Protein AF-A0A1V4W5K0-F1 (afdb_monomer_lite)

Structure (mmCIF, N/CA/C/O backbone):
data_AF-A0A1V4W5K0-F1
#
_entry.id   AF-A0A1V4W5K0-F1
#
loop_
_atom_site.group_PDB
_atom_site.id
_atom_site.type_symbol
_atom_site.label_atom_id
_atom_site.label_alt_id
_atom_site.label_comp_id
_atom_site.label_asym_id
_atom_site.label_entity_id
_atom_site.label_seq_id
_atom_site.pdbx_PDB_ins_code
_atom_site.Cartn_x
_atom_site.Cartn_y
_atom_site.Cartn_z
_atom_site.occupancy
_atom_site.B_iso_or_equiv
_atom_site.auth_seq_id
_atom_site.auth_comp_id
_atom_site.auth_asym_id
_atom_site.auth_atom_id
_atom_site.pdbx_PDB_model_num
ATOM 1 N N . MET A 1 1 ? 18.156 6.419 -8.831 1.00 57.69 1 MET A N 1
ATOM 2 C CA . MET A 1 1 ? 17.183 7.490 -8.536 1.00 57.69 1 MET A CA 1
ATOM 3 C C . MET A 1 1 ? 16.417 7.040 -7.308 1.00 57.69 1 MET A C 1
ATOM 5 O O . MET A 1 1 ? 16.128 5.853 -7.232 1.00 57.69 1 MET A O 1
ATOM 9 N N . MET A 1 2 ? 16.221 7.918 -6.327 1.00 70.12 2 MET A N 1
ATOM 10 C CA . MET A 1 2 ? 15.500 7.585 -5.093 1.00 70.12 2 MET A CA 1
ATOM 11 C C . MET A 1 2 ? 14.003 7.709 -5.354 1.00 70.12 2 MET A C 1
ATOM 13 O O . MET A 1 2 ? 13.597 8.626 -6.073 1.00 70.12 2 MET A O 1
ATOM 17 N N . ALA A 1 3 ? 13.212 6.807 -4.782 1.00 80.69 3 ALA A N 1
ATOM 18 C CA . ALA A 1 3 ? 11.770 6.850 -4.944 1.00 80.69 3 ALA A CA 1
ATOM 19 C C . ALA A 1 3 ? 11.178 8.131 -4.357 1.00 80.69 3 ALA A C 1
ATOM 21 O O . ALA A 1 3 ? 11.663 8.652 -3.350 1.00 80.69 3 ALA A O 1
ATOM 22 N N . LYS A 1 4 ? 10.103 8.635 -4.960 1.00 86.44 4 LYS A N 1
ATOM 23 C CA . LYS A 1 4 ? 9.384 9.799 -4.442 1.00 86.44 4 LYS A CA 1
ATOM 24 C C . LYS A 1 4 ? 8.177 9.349 -3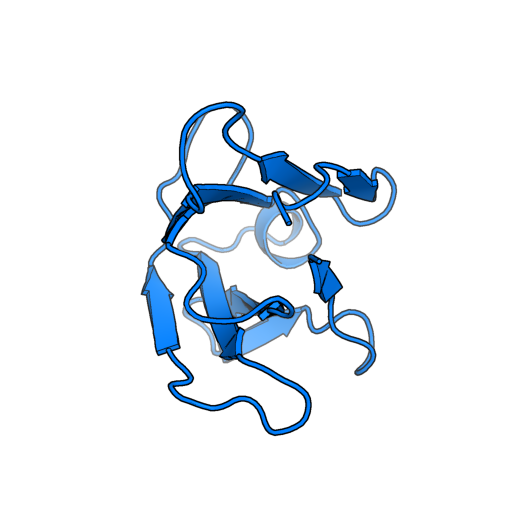.626 1.00 86.44 4 LYS A C 1
ATOM 26 O O . LYS A 1 4 ? 7.273 8.698 -4.146 1.00 86.44 4 LYS A O 1
ATOM 31 N N . GLY A 1 5 ? 8.137 9.746 -2.355 1.00 94.06 5 GLY A N 1
ATOM 32 C CA . GLY A 1 5 ? 6.952 9.562 -1.516 1.00 94.06 5 GLY A CA 1
ATOM 33 C C . GLY A 1 5 ? 5.746 10.366 -2.020 1.00 94.06 5 GLY A C 1
ATOM 34 O O . GLY A 1 5 ? 5.901 11.444 -2.602 1.00 94.06 5 GLY A O 1
ATOM 35 N N . TRP A 1 6 ? 4.539 9.846 -1.801 1.00 97.62 6 TRP A N 1
ATOM 36 C CA . TRP A 1 6 ? 3.276 10.461 -2.221 1.00 97.62 6 TRP A CA 1
ATOM 37 C C . TRP A 1 6 ? 2.092 9.961 -1.383 1.00 97.62 6 TRP A C 1
ATOM 39 O O . TRP A 1 6 ? 2.204 8.988 -0.640 1.00 97.62 6 TRP A O 1
ATOM 49 N N . ASN A 1 7 ? 0.944 10.633 -1.511 1.00 97.69 7 ASN A N 1
ATOM 50 C CA . ASN A 1 7 ? -0.290 10.294 -0.803 1.00 97.69 7 ASN A CA 1
ATOM 51 C C . ASN A 1 7 ? -1.493 10.298 -1.754 1.00 97.69 7 ASN A C 1
ATOM 53 O O . ASN A 1 7 ? -1.679 11.250 -2.510 1.00 97.69 7 ASN A O 1
ATOM 57 N N . ASP A 1 8 ? -2.333 9.272 -1.657 1.00 97.94 8 ASP A N 1
ATOM 58 C CA . ASP A 1 8 ? -3.692 9.216 -2.192 1.00 97.94 8 ASP A CA 1
ATOM 59 C C . ASP A 1 8 ? -4.663 9.266 -1.004 1.00 97.94 8 ASP A C 1
ATOM 61 O O . ASP A 1 8 ? -5.088 8.248 -0.448 1.00 97.94 8 ASP A O 1
ATOM 65 N N . PHE A 1 9 ? -4.976 10.489 -0.565 1.00 95.62 9 PHE A N 1
ATOM 66 C CA . PHE A 1 9 ? -5.822 10.727 0.608 1.00 95.62 9 PHE A CA 1
ATOM 67 C C . PHE A 1 9 ? -7.239 10.174 0.439 1.00 95.62 9 PHE A C 1
ATOM 69 O O . PHE A 1 9 ? -7.854 9.747 1.416 1.00 95.62 9 PHE A O 1
ATOM 76 N N . GLN A 1 10 ? -7.758 10.162 -0.791 1.00 97.56 10 GLN A N 1
ATOM 77 C CA . GLN A 1 10 ? -9.110 9.690 -1.065 1.00 97.56 10 GLN A CA 1
ATOM 78 C C . GLN A 1 10 ? -9.210 8.174 -0.875 1.00 97.56 10 GLN A C 1
ATOM 80 O O . GLN A 1 10 ? -10.199 7.683 -0.322 1.00 97.56 10 GLN A O 1
ATOM 85 N N . LYS A 1 11 ? -8.181 7.432 -1.299 1.00 98.00 11 LYS A N 1
ATOM 86 C CA . LYS A 1 11 ? -8.123 5.971 -1.160 1.00 98.00 11 LYS A CA 1
ATOM 87 C C . LYS A 1 11 ? -7.429 5.498 0.116 1.00 98.00 11 LYS A C 1
ATOM 89 O O . LYS A 1 11 ? -7.492 4.314 0.424 1.00 98.00 11 LYS A O 1
ATOM 94 N N . GLY A 1 12 ? -6.838 6.403 0.894 1.00 98.19 12 GLY A N 1
ATOM 95 C CA . GLY A 1 12 ? -6.172 6.073 2.152 1.00 98.19 12 GLY A CA 1
ATOM 96 C C . GLY A 1 12 ? -4.851 5.335 1.946 1.00 98.19 12 GLY A C 1
ATOM 97 O O . GLY A 1 12 ? -4.554 4.417 2.708 1.00 98.19 12 GLY A O 1
ATOM 98 N N . VAL A 1 13 ? -4.084 5.712 0.920 1.00 98.69 13 VAL A N 1
ATOM 99 C CA . VAL A 1 13 ? -2.764 5.136 0.620 1.00 98.69 13 VAL A CA 1
ATOM 100 C C . VAL A 1 13 ? -1.694 6.207 0.774 1.00 98.69 13 VAL A C 1
ATOM 102 O O . VAL A 1 13 ? -1.821 7.303 0.236 1.00 98.69 13 VAL A O 1
ATOM 105 N N . GLU A 1 14 ? -0.623 5.889 1.485 1.00 98.44 14 GLU A N 1
ATOM 106 C CA . GLU A 1 14 ? 0.547 6.752 1.634 1.00 98.44 14 GLU A CA 1
ATOM 107 C C . GLU A 1 14 ? 1.816 5.941 1.383 1.00 98.44 14 GLU A C 1
ATOM 109 O O . GLU A 1 14 ? 1.978 4.835 1.900 1.00 98.44 14 GLU A O 1
ATOM 114 N N . VAL A 1 15 ? 2.735 6.515 0.612 1.00 98.06 15 VAL A N 1
ATOM 115 C CA . VAL A 1 15 ? 4.072 5.980 0.375 1.00 98.06 15 VAL A CA 1
ATOM 116 C C . VAL A 1 15 ? 5.089 6.974 0.906 1.00 98.06 15 VAL A C 1
ATOM 118 O O . VAL A 1 15 ? 5.156 8.118 0.458 1.00 98.06 15 VAL A O 1
ATOM 121 N N . LYS A 1 16 ? 5.922 6.521 1.839 1.00 96.25 16 LYS A N 1
ATOM 122 C CA . LYS A 1 16 ? 7.092 7.261 2.317 1.00 96.25 16 LYS A CA 1
ATOM 123 C C . LYS A 1 16 ? 8.345 6.627 1.746 1.00 96.25 16 LYS A C 1
ATOM 125 O O . LYS A 1 16 ? 8.514 5.417 1.868 1.00 96.25 16 LYS A O 1
ATOM 130 N N . ALA A 1 17 ? 9.214 7.433 1.154 1.00 94.62 17 ALA A N 1
ATOM 131 C CA . ALA A 1 17 ? 10.518 6.985 0.689 1.00 94.62 17 ALA A CA 1
ATOM 132 C C . ALA A 1 17 ? 11.607 7.374 1.690 1.00 94.62 17 ALA A C 1
ATOM 134 O O . ALA A 1 17 ? 11.498 8.400 2.360 1.00 94.62 17 ALA A O 1
ATOM 135 N N . SER A 1 18 ? 12.628 6.530 1.808 1.00 92.00 18 SER A N 1
ATOM 136 C CA . SER A 1 18 ? 13.836 6.833 2.570 1.00 92.00 18 SER A CA 1
ATOM 137 C C . SER A 1 18 ? 14.729 7.796 1.786 1.00 92.00 18 SER A C 1
ATOM 139 O O . SER A 1 18 ? 14.958 7.600 0.595 1.00 92.00 18 SER A O 1
ATOM 141 N N . ASP A 1 19 ? 15.290 8.800 2.462 1.00 88.00 19 ASP A N 1
ATOM 142 C CA . ASP A 1 19 ? 16.266 9.727 1.866 1.00 88.00 19 ASP A CA 1
ATOM 143 C C . ASP A 1 19 ? 17.663 9.099 1.708 1.00 88.00 19 ASP A C 1
ATOM 145 O O . ASP A 1 19 ? 18.528 9.656 1.033 1.00 88.00 19 ASP A O 1
ATOM 149 N N . TYR A 1 20 ? 17.893 7.929 2.317 1.00 87.50 20 TYR A N 1
ATOM 150 C CA . TYR A 1 20 ? 19.218 7.302 2.424 1.00 87.50 20 TYR A CA 1
ATOM 151 C C . TYR A 1 20 ? 19.278 5.866 1.888 1.00 87.50 20 TYR A C 1
ATOM 153 O O . TYR A 1 20 ? 20.366 5.310 1.743 1.00 87.50 20 TYR A O 1
ATOM 161 N N . SER A 1 21 ? 18.134 5.243 1.599 1.00 89.12 21 SER A N 1
ATOM 162 C CA . SER A 1 21 ? 18.052 3.893 1.033 1.00 89.12 21 SER A CA 1
ATOM 163 C C . SER A 1 21 ? 16.939 3.772 -0.010 1.00 89.12 21 SER A C 1
ATOM 165 O O . SER A 1 21 ? 16.056 4.615 -0.099 1.00 89.12 21 SER A O 1
ATOM 167 N N . ASN A 1 22 ? 16.937 2.671 -0.766 1.00 91.19 22 ASN A N 1
ATOM 168 C CA . ASN A 1 22 ? 15.840 2.311 -1.676 1.00 91.19 22 ASN A CA 1
ATOM 169 C C . ASN A 1 22 ? 14.648 1.672 -0.940 1.00 91.19 22 ASN A C 1
ATOM 171 O O . ASN A 1 22 ? 13.878 0.914 -1.531 1.00 91.19 22 ASN A O 1
ATOM 175 N N . ASP A 1 23 ? 14.527 1.903 0.363 1.00 94.75 23 ASP A N 1
ATOM 176 C CA . ASP A 1 23 ? 13.430 1.361 1.147 1.00 94.75 23 ASP A CA 1
ATOM 177 C C . ASP A 1 23 ? 12.257 2.343 1.117 1.00 94.75 23 ASP A C 1
ATOM 179 O O . ASP A 1 23 ? 12.425 3.560 1.246 1.00 94.75 23 ASP A O 1
ATOM 183 N N . ILE A 1 24 ? 11.055 1.799 0.970 1.00 96.88 24 ILE A N 1
ATOM 184 C CA . ILE A 1 24 ? 9.810 2.552 1.056 1.00 96.88 24 ILE A CA 1
ATOM 185 C C . ILE A 1 24 ? 8.905 1.940 2.115 1.00 96.88 24 ILE A C 1
ATOM 187 O O . ILE A 1 24 ? 8.895 0.728 2.337 1.00 96.88 24 ILE A O 1
ATOM 191 N N . THR A 1 25 ? 8.109 2.784 2.753 1.00 97.81 25 THR A N 1
ATOM 192 C CA . THR A 1 25 ? 7.066 2.370 3.684 1.00 97.81 25 THR A CA 1
ATOM 193 C C . THR A 1 25 ? 5.713 2.697 3.078 1.00 97.81 25 THR A C 1
ATOM 195 O O . THR A 1 25 ? 5.401 3.862 2.835 1.00 97.81 25 THR A O 1
ATOM 198 N N . ILE A 1 26 ? 4.911 1.660 2.853 1.00 98.50 26 ILE A N 1
ATOM 199 C CA . ILE A 1 26 ? 3.539 1.765 2.362 1.00 98.50 26 ILE A CA 1
ATOM 200 C C . ILE A 1 26 ? 2.604 1.685 3.562 1.00 98.50 26 ILE A C 1
ATOM 202 O O . ILE A 1 26 ? 2.662 0.729 4.338 1.00 98.50 26 ILE A O 1
ATOM 206 N N . CYS A 1 27 ? 1.750 2.693 3.701 1.00 98.62 27 CYS A N 1
ATOM 207 C CA . CYS A 1 27 ? 0.709 2.783 4.714 1.00 98.62 27 CYS A CA 1
ATOM 208 C C . CYS A 1 27 ? -0.660 2.718 4.031 1.00 98.62 27 CYS A C 1
ATOM 210 O O . CYS A 1 27 ? -0.903 3.423 3.050 1.00 98.62 27 CYS A O 1
ATOM 212 N N . TYR A 1 28 ? -1.556 1.893 4.563 1.00 98.75 28 TYR A N 1
ATOM 213 C CA . TYR A 1 28 ? -2.885 1.657 4.020 1.00 98.75 28 TYR A CA 1
ATOM 214 C C . TYR A 1 28 ? -3.958 1.767 5.102 1.00 98.75 28 TYR A C 1
ATOM 216 O O . TYR A 1 28 ? -3.993 0.998 6.062 1.00 98.75 28 TYR A O 1
ATOM 224 N N . ASN A 1 29 ? -4.879 2.701 4.916 1.00 98.38 29 ASN A N 1
ATOM 225 C CA . ASN A 1 29 ? -6.097 2.854 5.704 1.00 98.38 29 ASN A CA 1
ATOM 226 C C . ASN A 1 29 ? -7.304 3.041 4.766 1.00 98.38 29 ASN A C 1
ATOM 228 O O . ASN A 1 29 ? -8.125 3.948 4.932 1.00 98.38 29 ASN A O 1
ATOM 232 N N . GLY A 1 30 ? -7.335 2.230 3.705 1.00 98.38 30 GLY A N 1
ATOM 233 C CA . GLY A 1 30 ? -8.299 2.318 2.614 1.00 98.38 30 GLY A CA 1
ATOM 234 C C . GLY A 1 30 ? -9.528 1.430 2.788 1.00 98.38 30 GLY A C 1
ATOM 235 O O . GLY A 1 30 ? -9.977 1.165 3.905 1.00 98.38 30 GLY A O 1
ATOM 236 N N . LEU A 1 31 ? -10.086 0.993 1.657 1.00 98.50 31 LEU A N 1
ATOM 237 C CA . LEU A 1 31 ? -11.338 0.242 1.560 1.00 98.50 31 LEU A CA 1
ATOM 238 C C . LEU A 1 31 ? -11.401 -0.967 2.503 1.00 98.50 31 LEU A C 1
ATOM 240 O O . LEU A 1 31 ? -12.328 -1.057 3.304 1.00 98.50 31 LEU A O 1
ATOM 244 N N . LEU A 1 32 ? -10.423 -1.872 2.443 1.00 98.56 32 LEU A N 1
ATOM 245 C CA . LEU A 1 32 ? -10.434 -3.116 3.220 1.00 98.56 32 LEU A CA 1
ATOM 246 C C . LEU A 1 32 ? -10.308 -2.831 4.721 1.00 98.56 32 LEU A C 1
ATOM 248 O O . LEU A 1 32 ? -11.042 -3.391 5.532 1.00 98.56 32 LEU A O 1
ATOM 252 N N . ALA A 1 33 ? -9.432 -1.890 5.091 1.00 97.62 33 ALA A N 1
ATOM 253 C CA . ALA A 1 33 ? -9.248 -1.478 6.481 1.00 97.62 33 ALA A CA 1
ATOM 254 C C . ALA A 1 33 ? -10.541 -0.889 7.070 1.00 97.62 33 ALA A C 1
ATOM 256 O O . ALA A 1 33 ? -10.941 -1.246 8.178 1.00 97.62 33 ALA A O 1
ATOM 257 N N . LYS A 1 34 ? -11.226 -0.033 6.302 1.00 97.69 34 LYS A N 1
ATOM 258 C CA . LYS A 1 34 ? -12.513 0.574 6.677 1.00 97.69 34 LYS A CA 1
ATOM 259 C C . LYS A 1 34 ? -13.674 -0.420 6.664 1.00 97.69 34 LYS A C 1
ATOM 261 O O . LYS A 1 34 ? -14.650 -0.205 7.373 1.00 97.69 34 LYS A O 1
ATOM 266 N N . SER A 1 35 ? -13.552 -1.503 5.902 1.00 97.88 35 SER A N 1
ATOM 267 C CA . SER A 1 35 ? -14.540 -2.587 5.840 1.00 97.88 35 SER A CA 1
ATOM 268 C C . SER A 1 35 ? -14.366 -3.622 6.956 1.00 97.88 35 SER A C 1
ATOM 270 O O . SER A 1 35 ? -15.091 -4.610 6.990 1.00 97.88 35 SER A O 1
ATOM 272 N N . GLY A 1 36 ? -13.433 -3.399 7.887 1.00 96.94 36 GLY A N 1
ATOM 273 C CA . GLY A 1 36 ? -13.257 -4.254 9.058 1.00 96.94 36 GLY A CA 1
ATOM 274 C C . GLY A 1 36 ? -12.341 -5.455 8.837 1.00 96.94 36 GLY A C 1
ATOM 275 O O . GLY A 1 36 ? -12.415 -6.396 9.622 1.00 96.94 36 GLY A O 1
ATOM 276 N N . ALA A 1 37 ? -11.468 -5.425 7.821 1.00 98.06 37 ALA A N 1
ATOM 277 C CA . ALA A 1 37 ? -10.467 -6.471 7.622 1.00 98.06 37 ALA A CA 1
ATOM 278 C C . ALA A 1 37 ? -9.658 -6.722 8.912 1.00 98.06 37 ALA A C 1
ATOM 280 O O . ALA A 1 37 ? -9.113 -5.796 9.530 1.00 98.06 37 ALA A O 1
ATOM 281 N N . ASP A 1 38 ? -9.572 -7.988 9.310 1.00 97.69 38 ASP A N 1
ATOM 282 C CA . ASP A 1 38 ? -8.802 -8.449 10.467 1.00 97.69 38 ASP A CA 1
ATOM 283 C C . ASP A 1 38 ? -7.293 -8.474 10.180 1.00 97.69 38 ASP A C 1
ATOM 285 O O . ASP A 1 38 ? -6.496 -8.261 11.091 1.00 97.69 38 ASP A O 1
ATOM 289 N N . GLN A 1 39 ? -6.915 -8.658 8.912 1.00 98.69 39 GLN A N 1
ATOM 290 C CA . GLN A 1 39 ? -5.557 -8.613 8.384 1.00 98.69 39 GLN A CA 1
ATOM 291 C C . GLN A 1 39 ? -5.560 -8.050 6.959 1.00 98.69 39 GLN A C 1
ATOM 293 O O . GLN A 1 39 ? -6.348 -8.480 6.120 1.00 98.69 39 GLN A O 1
ATOM 298 N N . VAL A 1 40 ? -4.618 -7.150 6.663 1.00 98.88 40 VAL A N 1
ATOM 299 C CA . VAL A 1 40 ? -4.337 -6.689 5.292 1.00 98.88 40 VAL A CA 1
ATOM 300 C C . VAL A 1 40 ? -2.960 -7.167 4.842 1.00 98.88 40 VAL A C 1
ATOM 302 O O . VAL A 1 40 ? -2.006 -7.221 5.625 1.00 98.88 40 VAL A O 1
ATOM 305 N N . PHE A 1 41 ? -2.861 -7.522 3.570 1.00 98.88 41 PHE A N 1
ATOM 306 C CA . PHE A 1 41 ? -1.642 -7.913 2.889 1.00 98.88 41 PHE A CA 1
ATOM 307 C C . PHE A 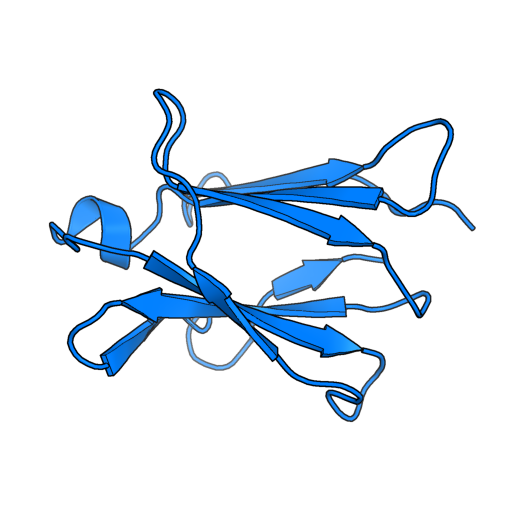1 41 ? -1.332 -6.903 1.789 1.00 98.88 41 PHE A C 1
ATOM 309 O O . PHE A 1 41 ? -2.232 -6.429 1.096 1.00 98.88 41 PHE A O 1
ATOM 316 N N . LEU A 1 42 ? -0.048 -6.619 1.611 1.00 98.88 42 LEU A N 1
ATOM 317 C CA . LEU A 1 42 ? 0.471 -5.889 0.466 1.00 98.88 42 LEU A CA 1
ATOM 318 C C . LEU A 1 42 ? 0.828 -6.912 -0.612 1.00 98.88 42 LEU A C 1
ATOM 320 O O . LEU A 1 42 ? 1.723 -7.729 -0.397 1.00 98.88 42 LEU A O 1
ATOM 324 N N . HIS A 1 43 ? 0.163 -6.851 -1.761 1.00 98.81 43 HIS A N 1
ATOM 325 C CA . HIS A 1 43 ? 0.602 -7.553 -2.960 1.00 98.81 43 HIS A CA 1
ATOM 326 C C . HIS A 1 43 ? 1.387 -6.582 -3.835 1.00 98.81 43 HIS A C 1
ATOM 328 O O . HIS A 1 43 ? 0.881 -5.514 -4.174 1.00 98.81 43 HIS A O 1
ATOM 334 N N . TYR A 1 44 ? 2.626 -6.910 -4.180 1.00 98.62 44 TYR A N 1
ATOM 335 C CA . TYR A 1 44 ? 3.489 -6.013 -4.945 1.00 98.62 44 TYR A CA 1
ATOM 336 C C . TYR A 1 44 ? 4.410 -6.781 -5.883 1.00 98.62 44 TYR A C 1
ATOM 338 O O . TYR A 1 44 ? 4.712 -7.942 -5.631 1.00 98.62 44 TYR A O 1
ATOM 346 N N . GLY A 1 45 ? 4.881 -6.117 -6.937 1.00 98.12 45 GLY A N 1
ATOM 347 C CA . GLY A 1 45 ? 5.878 -6.629 -7.877 1.00 98.12 45 GLY A CA 1
ATOM 348 C C . GLY A 1 45 ? 6.626 -5.495 -8.581 1.00 98.12 45 GLY A C 1
ATOM 349 O O . GLY A 1 45 ? 6.237 -4.327 -8.503 1.00 98.12 45 GLY A O 1
ATOM 350 N N . PHE A 1 46 ? 7.712 -5.832 -9.269 1.00 96.31 46 PHE A N 1
ATOM 351 C CA . PHE A 1 46 ? 8.668 -4.871 -9.826 1.00 96.31 46 PHE A CA 1
ATOM 352 C C . PHE A 1 46 ? 8.561 -4.732 -11.353 1.00 96.31 46 PHE A C 1
ATOM 354 O O . PHE A 1 46 ? 8.282 -5.702 -12.062 1.00 96.31 46 PHE A O 1
ATOM 361 N N . GLY A 1 47 ? 8.819 -3.526 -11.871 1.00 94.25 47 GLY A N 1
ATOM 362 C CA . GLY A 1 47 ? 8.776 -3.230 -13.309 1.00 94.25 47 GLY A CA 1
ATOM 363 C C . GLY A 1 47 ? 7.372 -3.334 -13.917 1.00 94.25 47 GLY A C 1
ATOM 364 O O . GLY A 1 47 ? 6.375 -3.406 -13.208 1.00 94.25 47 GLY A O 1
ATOM 365 N N . ASP A 1 48 ? 7.253 -3.333 -15.243 1.00 92.19 48 ASP A N 1
ATOM 366 C CA . ASP A 1 48 ? 5.941 -3.410 -15.914 1.00 92.19 48 ASP A CA 1
ATOM 367 C C . ASP A 1 48 ? 5.305 -4.811 -15.877 1.00 92.19 48 ASP A C 1
ATOM 369 O O . ASP A 1 48 ? 4.097 -4.949 -16.054 1.00 92.19 48 ASP A O 1
ATOM 373 N N . HIS A 1 49 ? 6.103 -5.839 -15.586 1.00 94.94 49 HIS A N 1
ATOM 374 C CA . HIS A 1 49 ? 5.692 -7.245 -15.626 1.00 94.94 49 HIS A CA 1
ATOM 375 C C . HIS A 1 49 ? 5.487 -7.882 -14.245 1.00 94.94 49 HIS A C 1
ATOM 377 O O . HIS A 1 49 ? 5.386 -9.101 -14.164 1.00 94.94 49 HIS A O 1
ATOM 383 N N . TRP A 1 50 ? 5.421 -7.088 -13.167 1.00 96.50 50 TRP A N 1
ATOM 384 C CA . TRP A 1 50 ? 5.231 -7.598 -11.798 1.00 96.50 50 TRP A CA 1
ATOM 385 C C . TRP A 1 50 ? 6.261 -8.670 -11.395 1.00 96.50 50 TRP A C 1
ATOM 387 O O . TRP A 1 50 ? 5.937 -9.647 -10.724 1.00 96.50 50 TRP A O 1
ATOM 397 N N . MET A 1 51 ? 7.521 -8.487 -11.796 1.00 97.75 51 MET A N 1
ATOM 398 C CA . MET A 1 51 ? 8.607 -9.415 -11.465 1.00 97.75 51 MET A CA 1
ATOM 399 C C . MET A 1 51 ? 8.788 -9.523 -9.946 1.00 97.75 51 MET A C 1
ATOM 401 O O . MET A 1 51 ? 8.518 -8.561 -9.228 1.00 97.75 51 MET A O 1
ATOM 405 N N . ASP A 1 52 ? 9.256 -10.677 -9.461 1.00 96.06 52 ASP A N 1
ATOM 406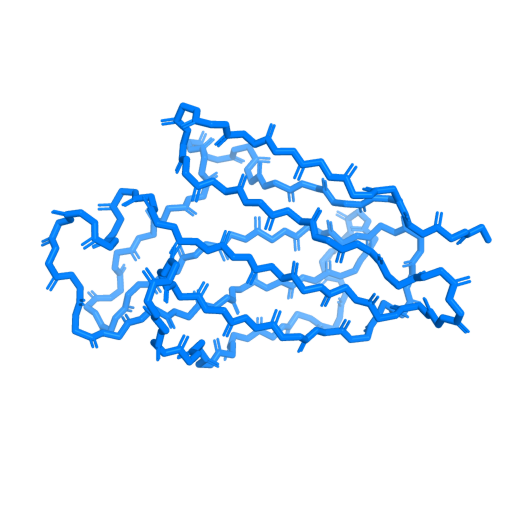 C CA . ASP A 1 52 ? 9.397 -11.008 -8.032 1.00 96.06 52 ASP A CA 1
ATOM 407 C C . ASP A 1 52 ? 8.167 -10.628 -7.186 1.00 96.06 52 ASP A C 1
ATOM 409 O O . ASP A 1 52 ? 8.301 -10.042 -6.106 1.00 96.06 52 ASP A O 1
ATOM 413 N N . SER A 1 53 ? 6.964 -10.925 -7.686 1.00 97.81 53 SER A N 1
ATOM 414 C CA . SER A 1 53 ? 5.740 -10.589 -6.969 1.00 97.81 53 SER A CA 1
ATOM 415 C C . SER A 1 53 ? 5.670 -11.294 -5.613 1.00 97.81 53 SER A C 1
ATOM 417 O O . SER A 1 53 ? 5.896 -12.504 -5.539 1.00 97.81 53 SER A O 1
ATOM 419 N N . SER A 1 54 ? 5.287 -10.570 -4.566 1.00 98.12 54 SER A N 1
ATOM 420 C CA . SER A 1 54 ? 5.042 -11.134 -3.237 1.00 98.12 54 SER A CA 1
ATOM 421 C C . SER A 1 54 ? 3.727 -10.634 -2.657 1.00 98.12 54 SER A C 1
ATOM 423 O O . SER A 1 54 ? 3.251 -9.553 -3.002 1.00 98.12 54 SER A O 1
ATOM 425 N N . THR A 1 55 ? 3.157 -11.428 -1.753 1.00 98.75 55 THR A N 1
ATOM 426 C CA . THR A 1 55 ? 1.993 -11.064 -0.943 1.00 98.75 55 THR A CA 1
ATOM 427 C C . THR A 1 55 ? 2.378 -11.156 0.521 1.00 98.75 55 THR A C 1
ATOM 429 O O . THR A 1 55 ? 2.441 -12.235 1.110 1.00 98.75 55 THR A O 1
ATOM 432 N N . ASP A 1 56 ? 2.610 -10.000 1.118 1.00 98.69 56 ASP A N 1
ATOM 433 C CA . ASP A 1 56 ? 3.202 -9.886 2.436 1.00 98.69 56 ASP A CA 1
ATOM 434 C C . ASP A 1 56 ? 2.181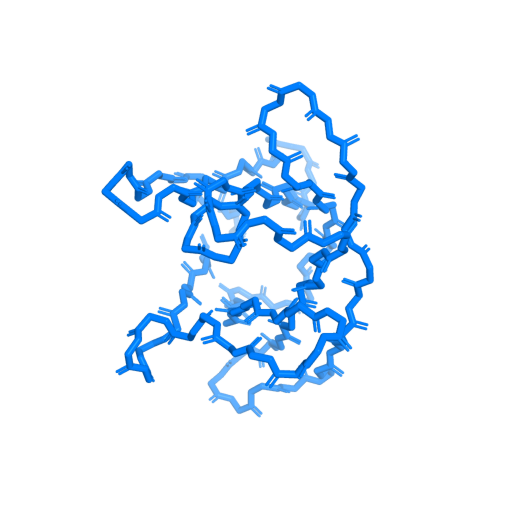 -9.394 3.456 1.00 98.69 56 ASP A C 1
ATOM 436 O O . ASP A 1 56 ? 1.499 -8.393 3.232 1.00 98.69 56 ASP A O 1
ATOM 440 N N . LYS A 1 57 ? 2.134 -10.029 4.634 1.00 98.69 57 LYS A N 1
ATOM 441 C CA . LYS A 1 57 ? 1.375 -9.492 5.774 1.00 98.69 57 LYS A CA 1
ATOM 442 C C . LYS A 1 57 ? 1.871 -8.090 6.123 1.00 98.69 57 LYS A C 1
ATOM 444 O O . LYS A 1 57 ? 3.082 -7.877 6.253 1.00 98.69 57 LYS A O 1
ATOM 449 N N . MET A 1 58 ? 0.930 -7.167 6.305 1.00 98.81 58 MET A N 1
ATOM 450 C CA . MET A 1 58 ? 1.185 -5.825 6.825 1.00 98.81 58 MET A CA 1
ATOM 451 C C . MET A 1 58 ? 0.996 -5.795 8.344 1.00 98.81 58 MET A C 1
ATOM 453 O O . MET A 1 58 ? 0.193 -6.546 8.902 1.00 98.81 58 MET A O 1
ATOM 457 N N . ASN A 1 59 ? 1.709 -4.898 9.016 1.00 98.69 59 ASN A N 1
ATOM 458 C CA . ASN A 1 59 ? 1.586 -4.696 10.455 1.00 98.69 59 ASN A CA 1
ATOM 459 C C . ASN A 1 59 ? 0.509 -3.653 10.746 1.00 98.69 59 ASN A C 1
ATOM 461 O O . ASN A 1 59 ? 0.493 -2.594 10.121 1.00 98.69 59 ASN A O 1
ATOM 465 N N . ARG A 1 60 ? -0.370 -3.917 11.714 1.00 98.00 60 ARG A N 1
ATOM 466 C CA . ARG A 1 60 ? -1.359 -2.928 12.154 1.00 98.00 60 ARG A CA 1
ATOM 467 C C . ARG A 1 60 ? -0.706 -1.904 13.084 1.00 98.00 60 ARG A C 1
ATOM 469 O O . ARG A 1 60 ? -0.063 -2.277 14.061 1.00 98.00 60 ARG A O 1
ATOM 476 N N . THR A 1 61 ? -0.887 -0.622 12.792 1.00 97.31 61 THR A N 1
ATOM 477 C CA . THR A 1 61 ? -0.384 0.525 13.559 1.00 97.31 61 THR A CA 1
ATOM 478 C C . THR A 1 61 ? -1.519 1.521 13.818 1.00 97.31 61 THR A C 1
ATOM 480 O O . THR A 1 61 ? -2.645 1.349 13.349 1.00 97.31 61 THR A O 1
ATOM 483 N N . TYR A 1 62 ? -1.230 2.605 14.542 1.00 95.25 62 TYR A N 1
ATOM 484 C CA . TYR A 1 62 ? -2.190 3.694 14.755 1.00 95.25 62 TYR A CA 1
ATOM 485 C C . TYR A 1 62 ? -2.540 4.470 13.469 1.00 95.25 62 TYR A C 1
ATOM 487 O O . TYR A 1 62 ? -3.529 5.198 13.450 1.00 95.25 62 TYR A O 1
ATOM 495 N N . ARG A 1 63 ? -1.747 4.330 12.396 1.00 93.69 63 ARG A N 1
ATOM 496 C CA . ARG A 1 63 ? -1.958 5.003 11.099 1.00 93.69 63 ARG A CA 1
ATOM 497 C C . ARG A 1 63 ? -2.713 4.133 10.094 1.00 93.69 63 ARG A C 1
ATOM 499 O O . ARG A 1 63 ? -3.144 4.643 9.064 1.00 93.69 63 ARG A O 1
ATOM 506 N N . GLY A 1 64 ? -2.867 2.840 10.381 1.00 96.81 64 GLY A N 1
ATOM 507 C CA . GLY A 1 64 ? -3.449 1.850 9.479 1.00 96.81 64 GLY A CA 1
ATOM 508 C C . GLY A 1 64 ? -2.578 0.601 9.390 1.00 96.81 64 GLY A C 1
ATOM 509 O O . GLY A 1 64 ? -2.009 0.154 10.380 1.00 96.81 64 GLY A O 1
ATOM 510 N N . TRP A 1 65 ? -2.483 0.026 8.200 1.00 98.69 65 TRP A N 1
ATOM 511 C CA . TRP A 1 65 ? -1.649 -1.131 7.893 1.00 98.69 65 TRP A CA 1
ATOM 512 C C . TRP A 1 65 ? -0.352 -0.673 7.243 1.00 98.69 65 TRP A C 1
ATOM 514 O O . TRP A 1 65 ? -0.387 0.020 6.232 1.00 98.69 65 TRP A O 1
ATOM 524 N N . GLU A 1 66 ? 0.792 -1.049 7.804 1.00 98.62 66 GLU A N 1
ATOM 525 C CA . GLU A 1 66 ? 2.104 -0.598 7.341 1.00 98.62 66 GLU A CA 1
ATOM 526 C C . GLU A 1 66 ? 3.000 -1.766 6.929 1.00 98.62 66 GLU A C 1
ATOM 528 O O . GLU A 1 66 ? 3.048 -2.815 7.582 1.00 98.62 66 GLU A O 1
ATOM 533 N N . LYS A 1 67 ? 3.751 -1.572 5.845 1.00 98.62 67 LYS A N 1
ATOM 534 C CA . LYS A 1 67 ? 4.801 -2.491 5.404 1.00 98.62 67 LYS A CA 1
ATOM 535 C C . LYS A 1 67 ? 5.971 -1.707 4.830 1.00 98.62 67 LYS A C 1
ATOM 537 O O . LYS A 1 67 ? 5.783 -0.826 3.995 1.00 98.62 67 LYS A O 1
ATOM 542 N N . ASN A 1 68 ? 7.175 -2.055 5.270 1.00 97.81 68 ASN A N 1
ATOM 543 C CA . ASN A 1 68 ? 8.405 -1.604 4.639 1.00 97.81 68 ASN A CA 1
ATOM 544 C C . ASN A 1 68 ? 8.835 -2.631 3.585 1.00 97.81 68 ASN A C 1
ATOM 546 O O . ASN A 1 68 ? 8.814 -3.834 3.861 1.00 97.81 68 ASN A O 1
ATOM 550 N N . ILE A 1 69 ? 9.201 -2.158 2.396 1.00 96.44 69 ILE A N 1
ATOM 551 C CA . ILE A 1 69 ? 9.774 -2.982 1.333 1.00 96.44 69 ILE A CA 1
ATOM 552 C C . ILE A 1 69 ? 11.013 -2.302 0.760 1.00 96.44 69 ILE A C 1
ATOM 554 O O . ILE A 1 69 ? 11.080 -1.077 0.656 1.00 96.44 69 ILE A O 1
ATOM 558 N N . ARG A 1 70 ? 11.980 -3.117 0.340 1.00 94.69 70 ARG A N 1
ATOM 559 C CA . ARG A 1 70 ? 13.147 -2.658 -0.408 1.00 94.69 70 ARG A CA 1
ATOM 560 C C . ARG A 1 70 ? 12.853 -2.700 -1.899 1.00 94.69 70 ARG A C 1
ATOM 562 O O . ARG A 1 70 ? 12.531 -3.762 -2.435 1.00 94.69 70 ARG A O 1
ATOM 569 N N . MET A 1 71 ? 13.000 -1.568 -2.576 1.00 93.31 71 MET A N 1
ATOM 570 C CA . MET A 1 71 ? 12.841 -1.500 -4.023 1.00 93.31 71 MET A CA 1
ATOM 571 C C . MET A 1 71 ? 13.999 -2.211 -4.727 1.00 93.31 71 MET A C 1
ATOM 573 O O . MET A 1 71 ? 15.170 -1.921 -4.479 1.00 93.31 71 MET A O 1
ATOM 577 N N . LYS A 1 72 ? 13.655 -3.146 -5.618 1.00 92.38 72 LYS A N 1
ATOM 578 C CA . LYS A 1 72 ? 14.599 -3.862 -6.494 1.00 92.38 72 LYS A CA 1
ATOM 579 C C . LYS A 1 72 ? 14.641 -3.303 -7.925 1.00 92.38 72 LYS A C 1
ATOM 581 O O . LYS A 1 72 ? 15.459 -3.733 -8.728 1.00 92.38 72 LYS A O 1
ATOM 586 N N . SER A 1 73 ? 13.754 -2.363 -8.237 1.00 92.00 73 SER A N 1
ATOM 587 C CA . SER A 1 73 ? 13.606 -1.672 -9.522 1.00 92.00 73 SER A CA 1
ATOM 588 C C . SER A 1 73 ? 13.146 -0.242 -9.245 1.00 92.00 73 SER A C 1
ATOM 590 O O . SER A 1 73 ? 12.657 0.062 -8.158 1.00 92.00 73 SER A O 1
ATOM 592 N N . ASP A 1 74 ? 13.298 0.620 -10.240 1.00 91.62 74 ASP A N 1
ATOM 593 C CA . ASP A 1 74 ? 12.740 1.970 -10.323 1.00 91.62 74 ASP A CA 1
ATOM 594 C C . ASP A 1 74 ? 11.205 2.020 -10.353 1.00 91.62 74 ASP A C 1
ATOM 596 O O . ASP A 1 74 ? 10.636 3.100 -10.269 1.00 91.62 74 ASP A O 1
ATOM 600 N N . LYS A 1 75 ? 10.515 0.882 -10.482 1.00 94.56 75 LYS A N 1
ATOM 601 C CA . LYS A 1 75 ? 9.054 0.814 -10.449 1.00 94.56 75 LYS A CA 1
ATOM 602 C C . LYS A 1 75 ? 8.588 -0.335 -9.566 1.00 94.56 75 LYS A C 1
ATOM 604 O O . LYS A 1 75 ? 8.977 -1.484 -9.774 1.00 94.56 75 LYS A O 1
ATOM 609 N N . VAL A 1 76 ? 7.681 -0.036 -8.640 1.00 96.94 76 VAL A N 1
ATOM 610 C CA . VAL A 1 76 ? 6.880 -1.049 -7.936 1.00 96.94 76 VAL A CA 1
ATOM 611 C C . VAL A 1 76 ? 5.418 -0.808 -8.261 1.00 96.94 76 VAL A C 1
ATOM 613 O O . VAL A 1 76 ? 4.938 0.314 -8.102 1.00 96.94 76 VAL A O 1
ATOM 616 N N . ASN A 1 77 ? 4.714 -1.853 -8.685 1.00 98.12 77 ASN A N 1
ATOM 617 C CA . ASN A 1 77 ? 3.255 -1.862 -8.714 1.00 98.12 77 ASN A CA 1
ATOM 618 C C . ASN A 1 77 ? 2.773 -2.606 -7.479 1.00 98.12 77 ASN A C 1
ATOM 620 O O . ASN A 1 77 ? 3.382 -3.601 -7.080 1.00 98.12 77 ASN A O 1
ATOM 624 N N . PHE A 1 78 ? 1.696 -2.125 -6.874 1.00 98.69 78 PHE A N 1
ATOM 625 C CA . PHE A 1 78 ? 1.147 -2.759 -5.692 1.00 98.69 78 PHE A CA 1
ATOM 626 C C . PHE A 1 78 ? -0.356 -2.548 -5.549 1.00 98.69 78 PHE A C 1
ATOM 628 O O . PHE A 1 78 ? -0.943 -1.609 -6.090 1.00 98.69 78 PHE A O 1
ATOM 635 N N . CYS A 1 79 ? -0.964 -3.444 -4.789 1.00 98.75 79 CYS A N 1
ATOM 636 C CA . CYS A 1 79 ? -2.351 -3.426 -4.366 1.00 98.75 79 CYS A CA 1
ATOM 637 C C . CYS A 1 79 ? -2.480 -4.147 -3.019 1.00 98.75 79 CYS A C 1
ATOM 639 O O . CYS A 1 79 ? -1.491 -4.603 -2.436 1.00 98.75 79 CYS A O 1
ATOM 641 N N . PHE A 1 80 ? -3.701 -4.222 -2.503 1.00 98.88 80 PHE A N 1
ATOM 642 C CA . PHE A 1 80 ? -3.966 -4.795 -1.193 1.00 98.88 80 PHE A CA 1
ATOM 643 C C . PHE A 1 80 ? -4.986 -5.918 -1.297 1.00 98.88 80 PHE A C 1
ATOM 645 O O . PHE A 1 80 ? -5.887 -5.875 -2.136 1.00 98.88 80 PHE A O 1
ATOM 652 N N . LYS A 1 81 ? -4.870 -6.897 -0.404 1.00 98.75 81 LYS A N 1
ATOM 653 C CA . LYS A 1 81 ? -5.936 -7.866 -0.153 1.00 98.75 81 LYS A CA 1
ATOM 654 C C . LYS A 1 81 ? -6.122 -8.113 1.334 1.00 98.75 81 LYS A C 1
ATOM 656 O O . LYS A 1 81 ? -5.204 -7.864 2.116 1.00 98.75 81 LYS A O 1
ATOM 661 N N . ASP A 1 82 ? -7.285 -8.605 1.727 1.00 98.75 82 ASP A N 1
ATOM 662 C CA . ASP A 1 82 ? -7.543 -9.042 3.098 1.00 98.75 82 ASP A CA 1
ATOM 663 C C . ASP A 1 82 ? -7.394 -10.568 3.254 1.00 98.75 82 ASP A C 1
ATOM 665 O O . ASP A 1 82 ? -7.033 -11.288 2.316 1.00 98.75 82 ASP A O 1
ATOM 669 N N . SER A 1 83 ? -7.618 -11.074 4.466 1.00 98.25 83 SER A N 1
ATOM 670 C CA . SER A 1 83 ? -7.594 -12.512 4.771 1.00 98.25 83 SER A CA 1
ATOM 671 C C . SER A 1 83 ? -8.733 -13.301 4.109 1.00 98.25 83 SER A C 1
ATOM 673 O O . SER A 1 83 ? -8.582 -14.503 3.895 1.00 98.25 83 SER A O 1
ATOM 675 N N . ALA A 1 84 ? -9.832 -12.629 3.751 1.00 98.19 84 ALA A N 1
ATOM 676 C CA . ALA A 1 84 ? -11.012 -13.196 3.103 1.00 98.19 84 ALA A CA 1
ATOM 677 C C . ALA A 1 84 ? -10.922 -13.189 1.563 1.00 98.19 84 ALA A C 1
ATOM 679 O O . ALA A 1 84 ? -11.876 -13.571 0.894 1.00 98.19 84 ALA A O 1
ATOM 680 N N . ASP A 1 85 ? -9.766 -12.805 1.009 1.00 98.00 85 ASP A N 1
ATOM 681 C CA . ASP A 1 85 ? -9.492 -12.733 -0.431 1.00 98.00 85 ASP A CA 1
ATOM 682 C C . ASP A 1 85 ? -10.280 -11.649 -1.188 1.00 98.00 85 ASP A C 1
ATOM 684 O O . ASP A 1 85 ? -10.453 -11.723 -2.404 1.00 98.00 85 ASP A O 1
ATOM 688 N N . HIS A 1 86 ? -10.692 -10.584 -0.496 1.00 98.56 86 HIS A N 1
ATOM 689 C CA . HIS A 1 86 ? -11.123 -9.353 -1.153 1.00 98.56 86 HIS A CA 1
ATOM 690 C C . HIS A 1 86 ? -9.918 -8.505 -1.537 1.00 98.56 86 HIS A C 1
ATOM 692 O O . HIS A 1 86 ? -8.951 -8.389 -0.782 1.00 98.56 86 HIS A O 1
ATOM 698 N N . TRP A 1 87 ? -10.011 -7.859 -2.695 1.00 98.62 87 TRP A N 1
ATOM 699 C CA . TRP A 1 87 ? -8.933 -7.061 -3.261 1.00 98.62 87 TRP A CA 1
ATOM 700 C C . TRP A 1 87 ? -9.305 -5.587 -3.327 1.00 98.62 87 TRP A C 1
ATOM 702 O O . TRP A 1 87 ? -10.387 -5.215 -3.777 1.00 98.62 87 TRP A O 1
ATOM 712 N N . ASP A 1 88 ? -8.350 -4.744 -2.955 1.00 98.75 88 ASP A N 1
ATOM 713 C CA . ASP A 1 88 ? -8.330 -3.334 -3.306 1.00 98.75 88 ASP A CA 1
ATOM 714 C C . ASP A 1 88 ? -7.156 -3.112 -4.257 1.00 98.75 88 ASP A C 1
ATOM 716 O O . ASP A 1 88 ? -6.006 -2.943 -3.855 1.00 98.75 88 ASP A O 1
ATOM 720 N N . ASN A 1 89 ? -7.458 -3.192 -5.549 1.00 98.19 89 ASN A N 1
ATOM 721 C CA . ASN A 1 89 ? -6.517 -2.992 -6.647 1.00 98.19 89 ASN A CA 1
ATOM 722 C C . ASN A 1 89 ? -6.784 -1.678 -7.387 1.00 98.19 89 ASN A C 1
ATOM 724 O O . ASN A 1 89 ? -6.505 -1.568 -8.581 1.00 98.19 89 ASN A O 1
ATOM 728 N N . ASN A 1 90 ? -7.372 -0.694 -6.696 1.00 97.94 90 ASN A N 1
ATOM 729 C CA . ASN A 1 90 ? -7.736 0.595 -7.274 1.00 97.94 90 ASN A CA 1
ATOM 730 C C . ASN A 1 90 ? -8.560 0.450 -8.570 1.00 97.94 90 ASN A C 1
ATOM 732 O O . ASN A 1 90 ? -8.255 1.050 -9.600 1.00 97.94 90 ASN A O 1
ATOM 736 N N . SER A 1 91 ? -9.588 -0.408 -8.535 1.00 97.12 91 SER A N 1
ATOM 737 C CA . SER A 1 91 ? -10.434 -0.713 -9.705 1.00 97.12 91 SER A CA 1
ATOM 738 C C . SER A 1 91 ? -9.627 -1.197 -10.922 1.00 97.12 91 SER A C 1
ATOM 740 O O . SER A 1 91 ? -9.854 -0.762 -12.046 1.00 97.12 91 SER A O 1
ATOM 742 N N . GLY A 1 92 ? -8.638 -2.060 -10.685 1.00 96.62 92 GLY A N 1
ATOM 743 C CA . GLY A 1 92 ? -7.740 -2.610 -11.706 1.00 96.62 92 GLY A CA 1
ATOM 744 C C . GLY A 1 92 ? -6.540 -1.731 -12.074 1.00 96.62 92 GLY A C 1
ATOM 745 O O . GLY A 1 92 ? -5.643 -2.209 -12.764 1.00 96.62 92 GLY A O 1
ATOM 746 N N . SER A 1 93 ? -6.475 -0.480 -11.605 1.00 97.25 93 SER A N 1
ATOM 747 C CA . SER A 1 93 ? -5.362 0.429 -11.930 1.00 97.25 93 SER A CA 1
ATOM 748 C C . SER A 1 93 ? -4.100 0.154 -11.111 1.00 97.25 93 SER A C 1
ATOM 750 O O . SER A 1 93 ? -2.997 0.471 -11.556 1.00 97.25 93 SER A O 1
ATOM 752 N N . ASN A 1 94 ? -4.254 -0.453 -9.930 1.00 98.00 94 ASN A N 1
ATOM 753 C CA . ASN A 1 94 ? -3.222 -0.585 -8.900 1.00 98.00 94 ASN A CA 1
ATOM 754 C C . ASN A 1 94 ? -2.646 0.784 -8.476 1.00 98.00 94 ASN A C 1
ATOM 756 O O . ASN A 1 94 ? -3.122 1.846 -8.893 1.00 98.00 94 ASN A O 1
ATOM 760 N N . TRP A 1 95 ? -1.634 0.762 -7.614 1.00 98.31 95 TRP A N 1
ATOM 761 C CA . TRP A 1 95 ? -0.792 1.921 -7.327 1.00 98.31 95 TRP A CA 1
ATOM 762 C C . TRP A 1 95 ? 0.638 1.663 -7.776 1.00 98.31 95 TRP A C 1
ATOM 764 O O . TRP A 1 95 ? 1.071 0.518 -7.913 1.00 98.31 95 TRP A O 1
ATOM 774 N N . ILE A 1 96 ? 1.366 2.753 -8.017 1.00 97.25 96 ILE A N 1
ATOM 775 C CA . ILE A 1 96 ? 2.744 2.721 -8.499 1.00 97.25 96 ILE A CA 1
ATOM 776 C C . ILE A 1 96 ? 3.595 3.658 -7.644 1.0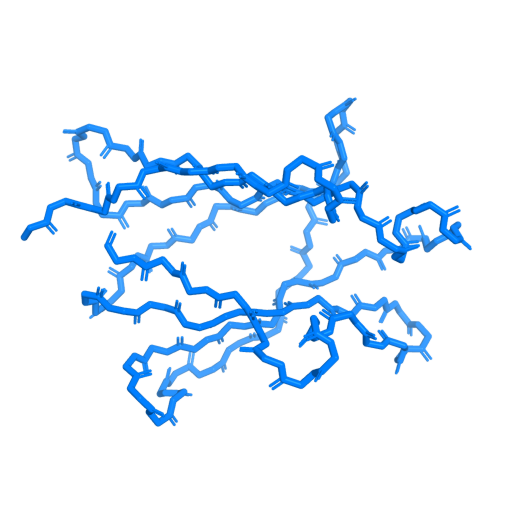0 97.25 96 ILE A C 1
ATOM 778 O O . ILE A 1 96 ? 3.204 4.794 -7.383 1.00 97.25 96 ILE A O 1
ATOM 782 N N . VAL A 1 97 ? 4.789 3.211 -7.268 1.00 95.38 97 VAL A N 1
ATOM 783 C CA . VAL A 1 97 ? 5.871 4.089 -6.800 1.00 95.38 97 VAL A CA 1
ATOM 784 C C . VAL A 1 97 ? 7.039 4.036 -7.786 1.00 95.38 97 VAL A C 1
ATOM 786 O O . VAL A 1 97 ? 7.293 2.989 -8.392 1.00 95.38 97 VAL A O 1
ATOM 789 N N . ARG A 1 98 ? 7.707 5.179 -7.960 1.00 91.38 98 ARG A N 1
ATOM 790 C CA . ARG A 1 98 ? 8.940 5.340 -8.729 1.00 91.38 98 ARG A CA 1
ATOM 791 C C . ARG A 1 98 ? 9.923 6.225 -7.987 1.00 91.38 98 ARG A C 1
ATOM 793 O O . A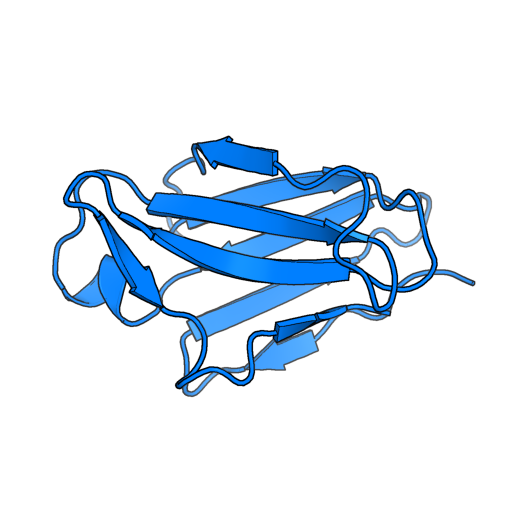RG A 1 98 ? 9.438 7.101 -7.230 1.00 91.38 98 ARG A O 1
#

Secondary structure (DSSP, 8-state):
-PPPPEEETTTTEEEEE-SSSSEEEEEE-SHHHHTT-S-EEEEEEETTTTEEEEEEEPEEETTEEEEEEE-SSS-EEEEEEETT--EESTTTT-EEE-

Sequence (98 aa):
MMAKGWNDFQKGVEVKASDYSNDITICYNGLLAKSGADQVFLHYGFGDHWMDSSTDKMNRTYRGWEKNIRMKSDKVNFCFKDSADHWDNNSGSNWIVR

Radius of gyration: 12.47 Å; chains: 1; bounding box: 34×24×31 Å

pLDDT: mean 95.87, std 5.65, range [57.69, 98.88]

Foldseek 3Di:
DWKDWDDDVVQQWTWDTDPVAQKIKIFHCGDCVVVPFPWKWKWKADDPVRHPTDTGTFDQDPSHTMDMDHHPYQKMFIWMAGPVGDTDQVVVVTDMID